Protein AF-R7M8U0-F1 (afdb_monomer)

pLDDT: mean 89.83, std 8.87, range [51.44, 97.31]

Foldseek 3Di:
DPCVLLVVLLVLLVPDDLLLLLVLQLVQLVDPLADEPDNSVVSNVVSVVVNVVPPVCVVPDDDDCVVPVSSVVSVVSLSPDDRVSVHSNSVSSVVVND

Secondary structure (DSSP, 8-state):
--HHHHHHHHHHHHTS-HHHHHHHHHHHHH-TT---SS-HHHHHHHHHHHHHHH-HHHHHS---GGG-HHHHHHHHHHHTS-HHHHHHHHHHHHHTT-

Solvent-accessible surface area (backbone atoms only — not comparable to full-atom values): 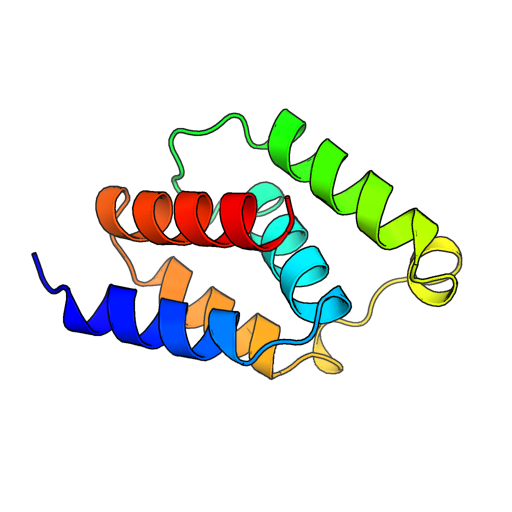5705 Å² total; per-residue (Å²): 129,75,57,65,61,50,52,53,49,49,54,54,55,70,71,43,53,70,69,53,49,32,52,40,47,36,50,58,35,72,42,86,72,51,62,54,93,63,65,35,70,59,52,27,50,56,28,50,56,55,41,53,74,75,33,67,64,65,71,76,46,87,80,62,64,85,82,39,60,69,49,54,52,51,49,56,58,48,54,75,46,55,50,71,51,38,35,53,52,50,53,51,54,56,66,72,75,110

Structure (mmCIF, N/CA/C/O backbone):
data_AF-R7M8U0-F1
#
_entry.id   AF-R7M8U0-F1
#
loop_
_atom_site.group_PDB
_atom_site.id
_atom_site.type_symbol
_atom_site.label_atom_id
_atom_site.label_alt_id
_atom_site.label_comp_id
_atom_site.label_asym_id
_atom_site.label_entity_id
_atom_site.label_seq_id
_atom_site.pdbx_PDB_ins_code
_atom_site.Cartn_x
_atom_site.Cartn_y
_atom_site.Cartn_z
_atom_site.occupancy
_atom_site.B_iso_or_equiv
_atom_site.auth_seq_id
_atom_site.auth_comp_id
_at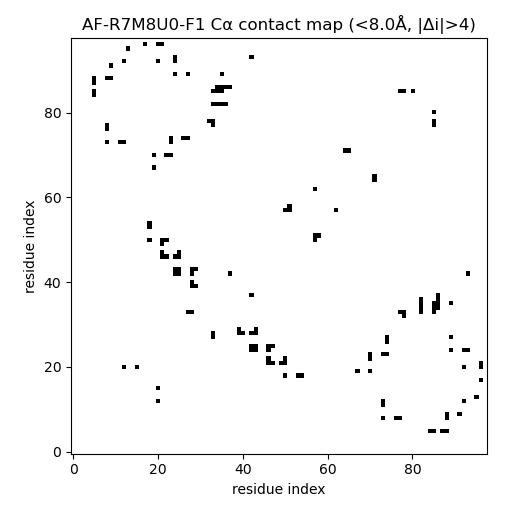om_site.auth_asym_id
_atom_site.auth_atom_id
_atom_site.pdbx_PDB_model_num
ATOM 1 N N . MET A 1 1 ? -14.644 -0.874 17.331 1.00 51.44 1 MET A N 1
ATOM 2 C CA . MET A 1 1 ? -13.745 -0.650 16.178 1.00 51.44 1 MET A CA 1
ATOM 3 C C . MET A 1 1 ? -14.274 -1.504 15.041 1.00 51.44 1 MET A C 1
ATOM 5 O O . MET A 1 1 ? -14.519 -2.679 15.286 1.00 51.44 1 MET A O 1
ATOM 9 N N . ASN A 1 2 ? -14.576 -0.931 13.875 1.00 59.94 2 ASN A N 1
ATOM 10 C CA . ASN A 1 2 ? -15.203 -1.688 12.790 1.00 59.94 2 ASN A CA 1
ATOM 11 C C . ASN A 1 2 ? -14.120 -2.418 11.977 1.00 59.94 2 ASN A C 1
ATOM 13 O O . ASN A 1 2 ? -13.735 -1.982 10.893 1.00 59.94 2 ASN A O 1
ATOM 17 N N . ASN A 1 3 ? -13.584 -3.502 12.551 1.00 73.94 3 ASN A N 1
ATOM 18 C CA . ASN A 1 3 ? -12.463 -4.262 11.983 1.00 73.94 3 ASN A CA 1
ATOM 19 C C . ASN A 1 3 ? -12.733 -4.767 10.558 1.00 73.94 3 ASN A C 1
ATOM 21 O O . ASN A 1 3 ? -11.784 -5.002 9.814 1.00 73.94 3 ASN A O 1
ATOM 25 N N . ASP A 1 4 ? -13.995 -4.883 10.147 1.00 88.00 4 ASP A N 1
ATOM 26 C CA . ASP A 1 4 ? -14.375 -5.347 8.813 1.00 88.00 4 ASP A CA 1
ATOM 27 C C . ASP A 1 4 ? -13.823 -4.437 7.710 1.00 88.00 4 ASP A C 1
ATOM 29 O O . ASP A 1 4 ? -13.332 -4.921 6.693 1.00 88.00 4 ASP A O 1
ATOM 33 N N . LYS A 1 5 ? -13.814 -3.114 7.923 1.00 92.75 5 LYS A N 1
ATOM 34 C CA . LYS A 1 5 ? -13.257 -2.157 6.953 1.00 92.75 5 LYS A CA 1
ATOM 35 C C . LYS A 1 5 ? -11.753 -2.345 6.767 1.00 92.75 5 LYS A C 1
ATOM 37 O O . LYS A 1 5 ? -11.275 -2.415 5.634 1.00 92.75 5 LYS A O 1
ATOM 42 N N . VAL A 1 6 ? -11.025 -2.456 7.876 1.00 95.50 6 VAL A N 1
ATOM 43 C CA . VAL A 1 6 ? -9.572 -2.669 7.882 1.00 95.50 6 VAL A CA 1
ATOM 44 C C . VAL A 1 6 ? -9.232 -4.006 7.230 1.00 95.50 6 VAL A C 1
ATOM 46 O O . VAL A 1 6 ? -8.414 -4.047 6.314 1.00 95.50 6 VAL A O 1
ATOM 49 N N . ASN A 1 7 ? -9.917 -5.081 7.624 1.00 96.19 7 ASN A N 1
ATOM 50 C CA . ASN A 1 7 ? -9.714 -6.420 7.073 1.00 96.19 7 ASN A CA 1
ATOM 51 C C . ASN A 1 7 ? -9.998 -6.476 5.566 1.00 96.19 7 ASN A C 1
ATOM 53 O O . ASN A 1 7 ? -9.256 -7.121 4.825 1.00 96.19 7 ASN A O 1
ATOM 57 N N . ASN A 1 8 ? -11.022 -5.760 5.096 1.00 95.75 8 ASN A N 1
ATOM 58 C CA . ASN A 1 8 ? -11.338 -5.661 3.673 1.00 95.75 8 ASN A CA 1
ATOM 59 C C . ASN A 1 8 ? -10.234 -4.950 2.881 1.00 95.75 8 ASN A C 1
ATOM 61 O O . ASN A 1 8 ? -9.860 -5.411 1.807 1.00 95.75 8 ASN A O 1
ATOM 65 N N . VAL A 1 9 ? -9.665 -3.855 3.391 1.00 96.75 9 VAL A N 1
ATOM 66 C CA . VAL A 1 9 ? -8.540 -3.205 2.697 1.00 96.75 9 VAL A CA 1
ATOM 67 C C . VAL A 1 9 ? -7.274 -4.054 2.771 1.00 96.75 9 VAL A C 1
ATOM 69 O O . VAL A 1 9 ? -6.571 -4.180 1.771 1.00 96.75 9 VAL A O 1
ATOM 72 N N . ILE A 1 10 ? -7.007 -4.704 3.905 1.00 97.12 10 ILE A N 1
ATOM 73 C CA . ILE A 1 10 ? -5.880 -5.633 4.045 1.00 97.12 10 ILE A CA 1
ATOM 74 C C . ILE A 1 10 ? -5.988 -6.785 3.041 1.00 97.12 10 ILE A C 1
ATOM 76 O O . ILE A 1 10 ? -4.987 -7.138 2.422 1.00 97.12 10 ILE A O 1
ATOM 80 N N . SER A 1 11 ? -7.178 -7.351 2.824 1.00 97.12 11 SER A N 1
ATOM 81 C CA . SER A 1 11 ? -7.361 -8.429 1.845 1.00 97.12 11 SER A CA 1
ATOM 82 C C . SER A 1 11 ? -7.109 -7.954 0.410 1.00 97.12 11 SER A C 1
ATOM 84 O O . SER A 1 11 ? -6.453 -8.661 -0.357 1.00 97.12 11 SER A O 1
ATOM 86 N N . ILE A 1 12 ? -7.521 -6.727 0.068 1.00 96.62 12 ILE A N 1
ATOM 87 C CA . ILE A 1 12 ? -7.189 -6.093 -1.215 1.00 96.62 12 ILE A CA 1
ATOM 88 C C . ILE A 1 12 ? -5.668 -5.944 -1.354 1.00 96.62 12 ILE A C 1
ATOM 90 O O . ILE A 1 12 ? -5.109 -6.373 -2.362 1.00 96.62 12 ILE A O 1
ATOM 94 N N . ILE A 1 13 ? -4.986 -5.389 -0.344 1.00 97.31 13 ILE A N 1
ATOM 95 C CA . ILE A 1 13 ? -3.524 -5.199 -0.352 1.00 97.31 13 ILE A CA 1
ATOM 96 C C . ILE A 1 13 ? -2.798 -6.540 -0.473 1.00 97.31 13 ILE A C 1
ATOM 98 O O . ILE A 1 13 ? -1.836 -6.653 -1.230 1.00 97.31 13 ILE A O 1
ATOM 102 N N . LYS A 1 14 ? -3.259 -7.574 0.235 1.00 96.56 14 LYS A N 1
ATOM 103 C CA . LYS A 1 14 ? -2.675 -8.920 0.190 1.00 96.56 14 LYS A CA 1
ATOM 104 C C . LYS A 1 14 ? -2.655 -9.485 -1.233 1.00 96.56 14 LYS A C 1
ATOM 106 O O . LYS A 1 14 ? -1.670 -10.116 -1.608 1.00 96.56 14 LYS A O 1
ATOM 111 N N . ASN A 1 15 ? -3.705 -9.214 -2.007 1.00 96.19 15 ASN A N 1
ATOM 112 C CA . ASN A 1 15 ? -3.867 -9.676 -3.385 1.00 96.19 15 ASN A CA 1
ATOM 113 C C . ASN A 1 15 ? -3.160 -8.790 -4.429 1.00 96.19 15 ASN A C 1
ATOM 115 O O . ASN A 1 15 ? -3.127 -9.154 -5.602 1.00 96.19 15 ASN A O 1
ATOM 119 N N . MET A 1 16 ? -2.604 -7.636 -4.042 1.00 95.38 16 MET A N 1
ATO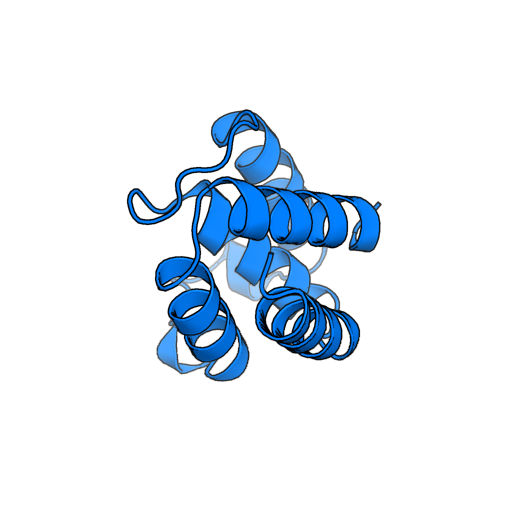M 120 C CA . MET A 1 16 ? -1.820 -6.796 -4.952 1.00 95.38 16 MET A CA 1
ATOM 121 C C . MET A 1 16 ? -0.444 -7.411 -5.237 1.00 95.38 16 MET A C 1
ATOM 123 O O . MET A 1 16 ? 0.218 -7.950 -4.345 1.00 95.38 16 MET A O 1
ATOM 127 N N . ASP A 1 17 ? 0.032 -7.241 -6.471 1.00 94.06 17 ASP A N 1
ATOM 128 C CA . ASP A 1 17 ? 1.444 -7.443 -6.796 1.00 94.06 17 ASP A CA 1
ATOM 129 C C . ASP A 1 17 ? 2.345 -6.406 -6.095 1.00 94.06 17 ASP A C 1
ATOM 131 O O . ASP A 1 17 ? 1.885 -5.389 -5.561 1.00 94.06 17 ASP A O 1
ATOM 135 N N . LEU A 1 18 ? 3.656 -6.666 -6.097 1.00 94.06 18 LEU A N 1
ATOM 136 C CA . LEU A 1 18 ? 4.640 -5.807 -5.439 1.00 94.06 18 LEU A CA 1
ATOM 137 C C . LEU A 1 18 ? 4.629 -4.370 -5.984 1.00 94.06 18 LEU A C 1
ATOM 139 O O . LEU A 1 18 ? 4.677 -3.427 -5.197 1.00 94.06 18 LEU A O 1
ATOM 143 N N . ASN A 1 19 ? 4.517 -4.183 -7.303 1.00 91.62 19 ASN A N 1
ATOM 144 C CA . ASN A 1 19 ? 4.498 -2.847 -7.905 1.00 91.62 19 ASN A CA 1
ATOM 145 C C . ASN A 1 19 ? 3.296 -2.040 -7.401 1.00 91.62 19 ASN A C 1
ATOM 147 O O . ASN A 1 19 ? 3.419 -0.863 -7.062 1.00 91.62 19 ASN A O 1
ATOM 151 N N . ASN A 1 20 ? 2.131 -2.677 -7.310 1.00 93.44 20 ASN A N 1
ATOM 152 C CA . ASN A 1 20 ? 0.907 -2.044 -6.848 1.00 93.44 20 ASN A CA 1
ATOM 153 C C . ASN A 1 20 ? 0.933 -1.743 -5.344 1.00 93.44 20 ASN A C 1
ATOM 155 O O . ASN A 1 20 ? 0.516 -0.653 -4.949 1.00 93.44 20 ASN A O 1
ATOM 159 N N . LYS A 1 21 ? 1.508 -2.628 -4.518 1.00 96.00 21 LYS A N 1
ATOM 160 C CA . LYS A 1 21 ? 1.779 -2.335 -3.097 1.00 96.00 21 LYS A CA 1
ATOM 161 C C . LYS A 1 21 ? 2.688 -1.119 -2.943 1.00 96.00 21 LYS A C 1
ATOM 163 O O . LYS A 1 21 ? 2.405 -0.230 -2.139 1.00 96.00 21 LYS A O 1
ATOM 168 N N . LEU A 1 22 ? 3.749 -1.042 -3.748 1.00 94.81 22 LEU A N 1
ATOM 169 C CA . LEU A 1 22 ? 4.691 0.069 -3.680 1.00 94.81 22 LEU A CA 1
ATOM 170 C C . LEU A 1 22 ? 4.050 1.402 -4.099 1.00 94.81 22 LEU A C 1
ATOM 172 O O . LEU A 1 22 ? 4.177 2.412 -3.408 1.00 94.81 22 LEU A O 1
ATOM 176 N N . ARG A 1 23 ? 3.282 1.404 -5.190 1.00 93.19 23 ARG A N 1
ATOM 177 C CA . ARG A 1 23 ? 2.537 2.592 -5.636 1.00 93.19 23 ARG A CA 1
ATOM 178 C C . ARG A 1 23 ? 1.465 3.024 -4.635 1.00 93.19 23 ARG A C 1
ATOM 180 O O . ARG A 1 23 ? 1.272 4.224 -4.437 1.00 93.19 23 ARG A O 1
ATOM 187 N N . LEU A 1 24 ? 0.797 2.081 -3.968 1.00 95.06 24 LEU A N 1
ATOM 188 C CA . LEU A 1 24 ? -0.143 2.400 -2.894 1.00 95.06 24 LEU A CA 1
ATOM 189 C C . LEU A 1 24 ? 0.567 3.091 -1.722 1.00 95.06 24 LEU A C 1
ATOM 191 O O . LEU A 1 24 ? 0.074 4.100 -1.224 1.00 95.06 24 LEU A O 1
ATOM 195 N N . GLY A 1 25 ? 1.745 2.611 -1.315 1.00 94.38 25 GLY A N 1
ATOM 196 C CA . GLY A 1 25 ? 2.504 3.243 -0.232 1.00 94.38 25 GLY A CA 1
ATOM 197 C C . GLY A 1 25 ? 3.017 4.639 -0.584 1.00 94.38 25 GLY A C 1
ATOM 198 O O . GLY A 1 25 ? 2.994 5.534 0.267 1.00 94.38 25 GLY A O 1
ATOM 199 N N . LEU A 1 26 ? 3.366 4.883 -1.852 1.00 93.12 26 LEU A N 1
ATOM 200 C CA . LEU A 1 26 ? 3.614 6.240 -2.347 1.00 93.12 26 LEU A CA 1
ATOM 201 C C . LEU A 1 26 ? 2.366 7.113 -2.213 1.00 93.12 26 LEU A C 1
ATOM 203 O O . LEU A 1 26 ? 2.453 8.229 -1.707 1.00 93.12 26 LEU A O 1
ATOM 207 N N . CYS A 1 27 ? 1.190 6.609 -2.590 1.00 92.06 27 CYS A N 1
ATOM 208 C CA . CYS A 1 27 ? -0.059 7.363 -2.477 1.00 92.06 27 CYS A CA 1
ATOM 209 C C . CYS A 1 27 ? -0.395 7.711 -1.016 1.00 92.06 27 CYS A C 1
ATOM 211 O O . CYS A 1 27 ? -0.694 8.869 -0.722 1.00 92.06 27 CYS A O 1
ATOM 213 N N . ILE A 1 28 ? -0.285 6.748 -0.093 1.00 93.38 28 ILE A N 1
ATOM 214 C CA . ILE A 1 28 ? -0.550 6.943 1.344 1.00 93.38 28 ILE A CA 1
ATOM 215 C C . ILE A 1 28 ? 0.399 7.978 1.961 1.00 93.38 28 ILE A C 1
ATOM 217 O O . ILE A 1 28 ? -0.031 8.787 2.786 1.00 93.38 28 ILE A O 1
ATOM 221 N N . SER A 1 29 ? 1.674 7.964 1.570 1.00 92.69 29 SER A N 1
ATOM 222 C CA . SER A 1 29 ? 2.703 8.857 2.121 1.00 92.69 29 SER A CA 1
ATOM 223 C C . SER A 1 29 ? 2.739 10.247 1.478 1.00 92.69 29 SER A C 1
ATOM 225 O O . SER A 1 29 ? 3.193 11.190 2.119 1.00 92.69 29 SER A O 1
ATOM 227 N N . SER A 1 30 ? 2.232 10.402 0.252 1.00 88.62 30 SER A N 1
ATOM 228 C CA . SER A 1 30 ? 2.272 11.681 -0.480 1.00 88.62 30 SER A CA 1
ATOM 229 C C . SER A 1 30 ? 1.037 12.553 -0.260 1.00 88.62 30 SER A C 1
ATOM 231 O O . SER A 1 30 ? 1.092 13.766 -0.445 1.00 88.62 30 SER A O 1
ATOM 233 N N . THR A 1 31 ? -0.103 11.953 0.086 1.00 85.06 31 THR A N 1
ATOM 234 C CA . THR A 1 31 ? -1.373 12.679 0.175 1.00 85.06 31 THR A CA 1
ATOM 235 C C . THR A 1 31 ? -1.571 13.377 1.525 1.00 85.06 31 THR A C 1
ATOM 237 O O . THR A 1 31 ? -1.157 12.879 2.576 1.00 85.06 31 THR A O 1
AT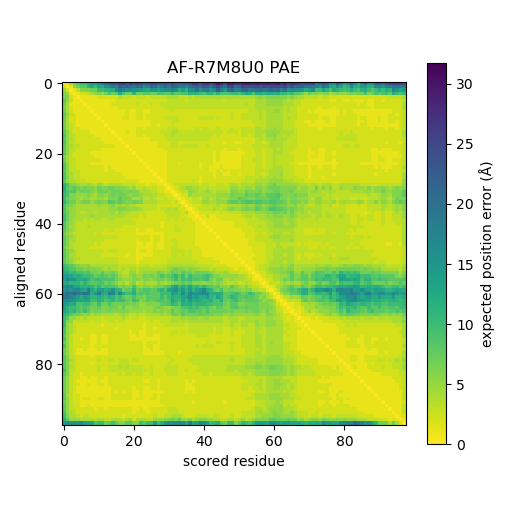OM 240 N N . SER A 1 32 ? -2.261 14.520 1.515 1.00 85.31 32 SER A N 1
ATOM 241 C CA . SER A 1 32 ? -2.754 15.200 2.719 1.00 85.31 32 SER A CA 1
ATOM 242 C C . SER A 1 32 ? -4.028 14.567 3.290 1.00 85.31 32 SER A C 1
ATOM 244 O O . SER A 1 32 ? -4.356 14.819 4.443 1.00 85.31 32 SER A O 1
ATOM 246 N N . TYR A 1 33 ? -4.719 13.718 2.520 1.00 85.00 33 TYR A N 1
ATOM 247 C CA . TYR A 1 33 ? -5.987 13.085 2.910 1.00 85.00 33 TYR A CA 1
ATOM 248 C C . TYR A 1 33 ? -5.819 11.824 3.772 1.00 85.00 33 TYR A C 1
ATOM 250 O O . TYR A 1 33 ? -6.802 11.187 4.142 1.00 85.00 33 TYR A O 1
ATOM 258 N N . THR A 1 34 ? -4.581 11.449 4.092 1.00 88.56 34 THR A N 1
ATOM 259 C CA . THR A 1 34 ? -4.272 10.419 5.087 1.00 88.56 34 THR A CA 1
ATOM 260 C C . THR A 1 34 ? -3.742 11.073 6.351 1.00 88.56 34 THR A C 1
ATOM 262 O O . THR A 1 34 ? -2.896 11.968 6.305 1.00 88.56 34 THR A O 1
ATOM 265 N N . THR A 1 35 ? -4.170 10.573 7.497 1.00 90.62 35 THR A N 1
ATOM 266 C CA . THR A 1 35 ? -3.714 11.020 8.809 1.00 90.62 35 THR A CA 1
ATOM 267 C C . THR A 1 35 ? -3.044 9.832 9.478 1.00 90.62 35 THR A C 1
ATOM 269 O O . THR A 1 35 ? -3.610 9.231 10.381 1.00 90.62 35 THR A O 1
ATOM 272 N N . ILE A 1 36 ? -1.865 9.438 8.991 1.00 91.50 36 ILE A N 1
ATOM 273 C CA . ILE A 1 36 ? -1.048 8.385 9.612 1.00 91.50 36 ILE A CA 1
ATOM 274 C C . ILE A 1 36 ? -0.048 8.999 10.597 1.00 91.50 36 ILE A C 1
ATOM 276 O O . ILE A 1 36 ? 0.451 10.098 10.370 1.00 91.50 36 ILE A O 1
ATOM 280 N N . ASN A 1 37 ? 0.266 8.274 11.667 1.00 92.62 37 ASN A N 1
ATOM 281 C CA . ASN A 1 37 ? 1.160 8.701 12.751 1.00 92.62 37 ASN A CA 1
ATOM 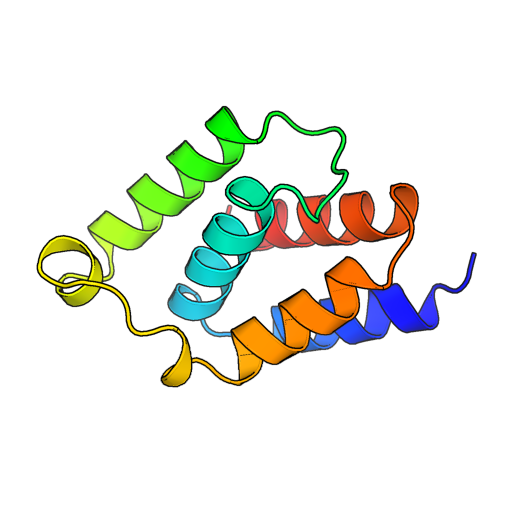282 C C . ASN A 1 37 ? 2.631 8.353 12.467 1.00 92.62 37 ASN A C 1
ATOM 284 O O . ASN A 1 37 ? 3.507 8.606 13.289 1.00 92.62 37 ASN A O 1
ATOM 288 N N . TYR A 1 38 ? 2.906 7.762 11.306 1.00 89.25 38 TYR A N 1
ATOM 289 C CA . TYR A 1 38 ? 4.251 7.446 10.851 1.00 89.25 38 TYR A CA 1
ATOM 290 C C . TYR A 1 38 ? 4.872 8.614 10.081 1.00 89.25 38 TYR A C 1
ATOM 292 O O . TYR A 1 38 ? 4.175 9.433 9.479 1.00 89.25 38 TYR A O 1
ATOM 300 N N . ASN A 1 39 ? 6.206 8.655 10.031 1.00 93.19 39 ASN A N 1
ATOM 301 C CA . ASN A 1 39 ? 6.921 9.649 9.239 1.00 93.19 39 ASN A CA 1
ATOM 302 C C . ASN A 1 39 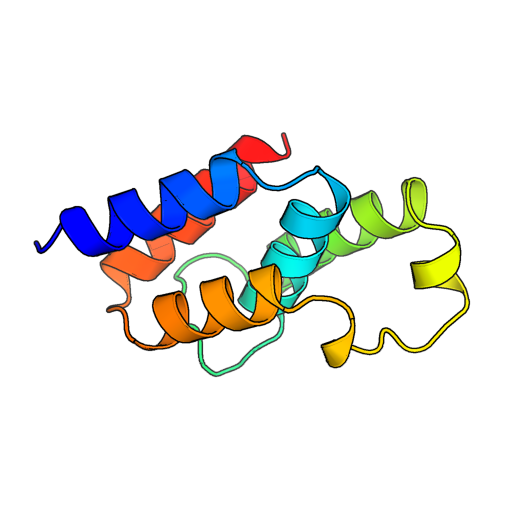? 6.679 9.415 7.736 1.00 93.19 39 ASN A C 1
ATOM 304 O O . ASN A 1 39 ? 7.297 8.547 7.115 1.00 93.19 39 ASN A O 1
ATOM 308 N N . LYS A 1 40 ? 5.790 10.226 7.152 1.00 92.38 40 LYS A N 1
ATOM 309 C CA . LYS A 1 40 ? 5.424 10.168 5.732 1.00 92.38 40 LYS A CA 1
ATOM 310 C C . LYS A 1 40 ? 6.626 10.303 4.800 1.00 92.38 40 LYS A C 1
ATOM 312 O O . LYS A 1 40 ? 6.711 9.547 3.842 1.00 92.38 40 LYS A O 1
ATOM 317 N N . ALA A 1 41 ? 7.571 11.200 5.089 1.00 93.06 41 ALA A N 1
ATOM 318 C CA . ALA A 1 41 ? 8.752 11.397 4.246 1.00 93.06 41 ALA A CA 1
ATOM 319 C C . ALA A 1 41 ? 9.664 10.161 4.241 1.00 93.06 41 ALA A C 1
ATOM 321 O O . ALA A 1 41 ? 10.177 9.762 3.195 1.00 93.06 41 ALA A O 1
ATOM 322 N N . HIS A 1 42 ? 9.824 9.517 5.399 1.00 92.88 42 HIS A N 1
ATOM 323 C CA . HIS A 1 42 ? 10.596 8.284 5.510 1.00 92.88 42 HIS A CA 1
ATOM 324 C C . HIS A 1 42 ? 9.934 7.125 4.754 1.00 92.88 42 HIS A C 1
ATOM 326 O O . HIS A 1 42 ? 10.589 6.478 3.938 1.00 92.88 42 HIS A O 1
ATOM 332 N N . ILE A 1 43 ? 8.626 6.916 4.958 1.00 92.81 43 ILE A N 1
ATOM 333 C CA . ILE A 1 43 ? 7.852 5.906 4.218 1.00 92.81 43 ILE A CA 1
ATOM 334 C C . ILE A 1 43 ? 7.952 6.168 2.716 1.00 92.81 43 ILE A C 1
ATOM 336 O O . ILE A 1 43 ? 8.293 5.265 1.959 1.00 92.81 43 ILE A O 1
ATOM 340 N N . HIS A 1 44 ? 7.715 7.405 2.281 1.00 93.44 44 HIS A N 1
ATOM 341 C CA . HIS A 1 44 ? 7.786 7.773 0.872 1.00 93.44 44 HIS A CA 1
ATOM 342 C C . HIS A 1 44 ? 9.139 7.393 0.261 1.00 93.44 44 HIS A C 1
ATOM 344 O O . HIS A 1 44 ? 9.180 6.747 -0.779 1.00 93.44 44 HIS A O 1
ATOM 350 N N . SER A 1 45 ? 10.241 7.717 0.944 1.00 94.00 45 SER A N 1
ATOM 351 C CA . SER A 1 45 ? 11.600 7.407 0.488 1.00 94.00 45 SER A CA 1
ATOM 352 C C . SER A 1 45 ? 11.861 5.901 0.340 1.00 94.00 45 SER A C 1
ATOM 354 O O . SER A 1 45 ? 12.425 5.470 -0.668 1.00 94.00 45 SER A O 1
ATOM 356 N N . ILE A 1 46 ? 11.410 5.078 1.298 1.00 93.50 46 ILE A N 1
ATOM 357 C CA . ILE A 1 46 ? 11.544 3.611 1.220 1.00 93.50 46 ILE A CA 1
ATOM 358 C C . ILE A 1 46 ? 10.823 3.074 -0.019 1.00 93.50 46 ILE A C 1
ATOM 360 O O . ILE A 1 46 ? 11.397 2.309 -0.799 1.00 93.50 46 ILE A O 1
ATOM 364 N N . PHE A 1 47 ? 9.569 3.480 -0.199 1.00 93.81 47 PHE A N 1
ATOM 365 C CA . PHE A 1 47 ? 8.719 2.992 -1.277 1.00 93.81 47 PHE A CA 1
ATOM 366 C C . PHE A 1 47 ? 9.196 3.489 -2.648 1.00 93.81 47 PHE A C 1
ATOM 368 O O . PHE A 1 47 ? 9.269 2.695 -3.585 1.00 93.81 47 PHE A O 1
ATOM 375 N N . ASP A 1 48 ? 9.598 4.758 -2.752 1.00 92.06 48 ASP A N 1
ATOM 376 C CA . ASP A 1 48 ? 10.141 5.359 -3.974 1.00 92.06 48 ASP A CA 1
ATOM 377 C C . ASP A 1 48 ? 11.424 4.647 -4.412 1.00 92.06 48 ASP A C 1
ATOM 379 O O . ASP A 1 48 ? 11.534 4.208 -5.557 1.00 92.06 48 ASP A O 1
ATOM 383 N N . LYS A 1 49 ? 12.366 4.432 -3.485 1.00 93.12 49 LYS A N 1
ATOM 384 C CA . LYS A 1 49 ? 13.615 3.720 -3.777 1.00 93.12 49 LYS A CA 1
ATOM 385 C C . LYS A 1 49 ? 13.359 2.292 -4.257 1.00 93.12 49 LYS A C 1
ATOM 387 O O . LYS A 1 49 ? 13.975 1.861 -5.231 1.00 93.12 49 LYS A O 1
ATOM 392 N N . LYS A 1 50 ? 12.461 1.550 -3.596 1.00 93.44 50 LYS A N 1
ATOM 393 C CA . LYS A 1 50 ? 12.120 0.180 -4.015 1.00 93.44 50 LYS A CA 1
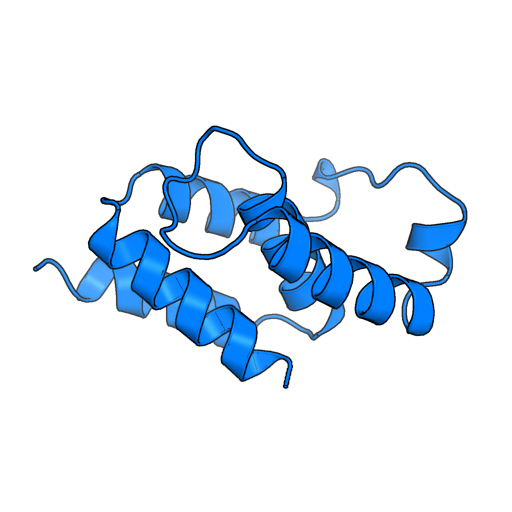ATOM 394 C C . LYS A 1 50 ? 11.451 0.166 -5.389 1.00 93.44 50 LYS A C 1
ATOM 396 O O . LYS A 1 50 ? 11.835 -0.653 -6.218 1.00 93.44 50 LYS A O 1
ATOM 401 N N . LEU A 1 51 ? 10.515 1.082 -5.654 1.00 91.31 51 LEU A N 1
ATOM 402 C CA . LEU A 1 51 ? 9.802 1.128 -6.931 1.00 91.31 51 LEU A CA 1
ATOM 403 C C . LEU A 1 51 ? 10.743 1.481 -8.089 1.00 91.31 51 LEU A C 1
ATOM 405 O O . LEU A 1 51 ? 10.720 0.802 -9.108 1.00 91.31 51 LEU A O 1
ATOM 409 N N . LYS A 1 52 ? 11.647 2.451 -7.903 1.00 90.38 52 LYS A N 1
ATOM 410 C CA . LYS A 1 52 ? 12.677 2.809 -8.897 1.00 90.38 52 LYS A CA 1
ATOM 411 C C . LYS A 1 52 ? 13.587 1.644 -9.281 1.00 90.38 52 LYS A C 1
ATOM 413 O O . LYS A 1 52 ? 14.033 1.570 -10.421 1.00 90.38 52 LYS A O 1
ATOM 418 N N . ASN A 1 53 ? 13.862 0.735 -8.347 1.00 89.62 53 ASN A N 1
ATOM 419 C CA . ASN A 1 53 ? 14.724 -0.416 -8.612 1.00 89.62 53 ASN A CA 1
ATOM 420 C C . ASN A 1 53 ? 14.047 -1.494 -9.470 1.00 89.62 53 ASN A C 1
ATOM 422 O O . ASN A 1 53 ? 14.748 -2.253 -10.136 1.00 89.62 53 ASN A O 1
ATOM 426 N N . ILE A 1 54 ? 12.715 -1.584 -9.442 1.00 88.50 54 ILE A N 1
ATOM 427 C CA . ILE A 1 54 ? 11.971 -2.672 -10.095 1.00 88.50 54 ILE A CA 1
ATOM 428 C C . ILE A 1 54 ? 11.142 -2.206 -11.296 1.00 88.50 54 ILE A C 1
ATOM 430 O O . ILE A 1 54 ? 10.874 -3.000 -12.194 1.00 88.50 54 ILE A O 1
ATOM 434 N N . ASP A 1 55 ? 10.768 -0.928 -11.343 1.00 83.06 55 ASP A N 1
ATOM 435 C CA . ASP A 1 55 ? 9.926 -0.345 -12.379 1.00 83.06 55 ASP A CA 1
ATOM 436 C C . ASP A 1 55 ? 10.675 0.768 -13.129 1.00 83.06 55 ASP A C 1
ATOM 438 O O . ASP A 1 55 ? 10.797 1.907 -12.674 1.00 83.06 55 ASP A O 1
ATOM 442 N N . LYS A 1 56 ? 11.178 0.427 -14.320 1.00 80.19 56 LYS A N 1
ATOM 443 C CA . LYS A 1 56 ? 11.856 1.385 -15.204 1.00 80.19 56 LYS A CA 1
ATOM 444 C C . LYS A 1 56 ? 10.889 2.402 -15.822 1.00 80.19 56 LYS A C 1
ATOM 446 O O . LYS A 1 56 ? 11.321 3.517 -16.089 1.00 80.19 56 LYS A O 1
ATOM 451 N N . GLU A 1 57 ? 9.609 2.058 -16.020 1.00 78.06 57 GLU A N 1
ATOM 452 C CA . GLU A 1 57 ? 8.592 2.990 -16.546 1.00 78.06 57 GLU A CA 1
ATOM 453 C C . GLU A 1 57 ? 8.324 4.107 -15.528 1.00 78.06 57 GLU A C 1
ATOM 455 O O . GLU A 1 57 ? 8.187 5.272 -15.911 1.00 78.06 57 GLU A O 1
ATOM 460 N N . TYR A 1 58 ? 8.337 3.772 -14.233 1.00 81.56 58 TYR A N 1
ATOM 461 C CA . TYR A 1 58 ? 8.237 4.743 -13.140 1.00 81.56 58 TYR A CA 1
ATOM 462 C C . TYR A 1 58 ? 9.369 5.783 -13.154 1.00 81.56 58 TYR A C 1
ATOM 464 O O . TYR A 1 58 ? 9.127 6.957 -12.886 1.00 81.56 58 TYR A O 1
ATOM 472 N N . LEU A 1 59 ? 10.600 5.384 -13.496 1.00 73.56 59 LEU A N 1
ATOM 473 C CA . LEU A 1 59 ? 11.748 6.299 -13.561 1.00 73.56 59 LEU A CA 1
ATOM 474 C C . LEU A 1 59 ? 11.658 7.306 -14.711 1.00 73.56 59 LEU A C 1
ATOM 476 O O . LEU A 1 59 ? 12.176 8.415 -14.596 1.00 73.56 59 LEU A O 1
ATOM 480 N N . THR A 1 60 ? 11.057 6.908 -15.830 1.00 69.81 60 THR A N 1
ATOM 481 C CA . THR A 1 60 ? 11.158 7.645 -17.096 1.00 69.81 60 THR A CA 1
ATOM 482 C C . THR A 1 60 ? 9.877 8.367 -17.497 1.00 69.81 60 THR A C 1
ATOM 484 O O . THR A 1 60 ? 9.880 9.070 -18.505 1.00 69.81 60 THR A O 1
ATOM 487 N N . SER A 1 61 ? 8.769 8.191 -16.770 1.00 69.69 61 SER A N 1
ATOM 488 C CA . SER A 1 61 ? 7.465 8.717 -17.184 1.00 69.69 61 SER A CA 1
ATOM 489 C C . SER A 1 61 ? 6.611 9.249 -16.032 1.00 69.69 61 SER A C 1
ATOM 491 O O . SER A 1 61 ? 6.721 8.822 -14.885 1.00 69.69 61 SER A O 1
ATOM 493 N N . TYR A 1 62 ? 5.713 10.186 -16.355 1.00 68.38 62 TYR A N 1
ATOM 494 C CA . TYR A 1 62 ? 4.658 10.607 -15.438 1.00 68.38 62 TYR A CA 1
ATOM 495 C C . TYR A 1 62 ? 3.652 9.464 -15.255 1.00 68.38 62 TYR A C 1
ATOM 497 O O . TYR A 1 62 ? 2.990 9.037 -16.206 1.00 68.38 62 TYR A O 1
ATOM 505 N N . VAL A 1 63 ? 3.520 8.972 -14.024 1.00 69.88 63 VAL A N 1
ATOM 506 C CA . VAL A 1 63 ? 2.639 7.846 -13.701 1.00 69.88 63 VAL A CA 1
ATOM 507 C C . VAL A 1 63 ? 1.177 8.263 -13.851 1.00 69.88 63 VAL A C 1
ATOM 509 O O . VAL A 1 63 ? 0.622 8.993 -13.031 1.00 69.88 63 VAL A O 1
ATOM 512 N N . ASN A 1 64 ? 0.510 7.754 -14.886 1.00 77.19 64 ASN A N 1
ATOM 513 C CA . ASN A 1 64 ? -0.928 7.942 -15.037 1.00 77.19 64 ASN A CA 1
ATOM 514 C C . ASN A 1 64 ? -1.693 7.042 -14.052 1.00 77.19 64 ASN A C 1
ATOM 516 O O . ASN A 1 64 ? -1.899 5.856 -14.312 1.00 77.19 64 ASN A O 1
ATOM 520 N N . MET A 1 65 ? -2.174 7.626 -12.952 1.00 72.56 65 MET A N 1
ATOM 521 C CA . MET A 1 65 ? -2.936 6.915 -11.916 1.00 72.56 65 MET A CA 1
ATOM 522 C C . MET A 1 65 ? -4.215 6.238 -12.430 1.00 72.56 65 MET A C 1
ATOM 524 O O . MET A 1 65 ? -4.656 5.256 -11.836 1.00 72.56 65 MET A O 1
ATOM 528 N N . ARG A 1 66 ? -4.786 6.682 -13.562 1.00 78.44 66 ARG A N 1
ATOM 529 C CA . ARG A 1 66 ? -5.962 6.031 -14.176 1.00 78.44 66 ARG A CA 1
ATOM 530 C C . ARG A 1 66 ? -5.673 4.607 -14.655 1.00 78.44 66 ARG A C 1
ATOM 532 O O . ARG A 1 66 ? -6.605 3.821 -14.770 1.00 78.44 66 ARG A O 1
ATOM 539 N N . LYS A 1 67 ? -4.402 4.256 -14.896 1.00 85.31 67 LYS A N 1
ATOM 540 C CA . LYS A 1 67 ? -3.986 2.881 -15.220 1.00 85.31 67 LYS A CA 1
ATOM 541 C C . LYS A 1 67 ? -4.107 1.923 -14.023 1.00 85.31 67 LYS A C 1
ATOM 543 O O . LYS A 1 67 ? -4.013 0.716 -14.212 1.00 85.31 67 LYS A O 1
ATOM 548 N N . TYR A 1 68 ? -4.319 2.439 -12.809 1.00 88.88 68 TYR A N 1
ATOM 549 C CA . TYR A 1 68 ? -4.244 1.671 -11.566 1.00 88.88 68 TYR A CA 1
ATOM 550 C C . TYR A 1 68 ? -5.550 1.733 -10.751 1.00 88.88 68 TYR A C 1
ATOM 552 O O . TYR A 1 68 ? -5.567 2.268 -9.636 1.00 88.88 68 TYR A O 1
ATOM 560 N N . PRO A 1 69 ? -6.661 1.174 -11.270 1.00 91.19 69 PRO A N 1
ATOM 561 C CA . PRO A 1 69 ? -7.972 1.254 -10.624 1.00 91.19 69 PRO A CA 1
ATOM 562 C C . PRO A 1 69 ? -7.991 0.631 -9.223 1.00 91.19 69 PRO A C 1
ATOM 564 O O . PRO A 1 69 ? -8.615 1.185 -8.323 1.00 91.19 69 PRO A O 1
ATOM 567 N N . THR A 1 70 ? -7.257 -0.461 -8.993 1.00 92.88 70 THR A N 1
ATOM 568 C CA . THR A 1 70 ? -7.182 -1.109 -7.672 1.00 92.88 70 THR A CA 1
ATOM 569 C C . THR A 1 70 ? -6.519 -0.213 -6.624 1.00 92.88 70 THR A C 1
ATOM 571 O O . THR A 1 70 ? -6.938 -0.207 -5.470 1.00 92.88 70 THR A O 1
ATOM 574 N N . ILE A 1 71 ? -5.517 0.585 -7.016 1.00 93.75 71 ILE A N 1
ATOM 575 C CA . ILE A 1 71 ? -4.850 1.533 -6.111 1.00 93.75 71 ILE A CA 1
ATOM 576 C C . ILE A 1 71 ? -5.791 2.689 -5.781 1.00 93.75 71 ILE A C 1
ATOM 578 O O . ILE A 1 71 ? -5.934 3.043 -4.613 1.00 93.75 71 ILE A O 1
ATOM 582 N N . LEU A 1 72 ? -6.477 3.238 -6.789 1.00 93.44 72 LEU A N 1
ATOM 583 C CA . LEU A 1 72 ? -7.481 4.284 -6.586 1.00 93.44 72 LEU A CA 1
ATOM 584 C C . LEU A 1 72 ? -8.610 3.810 -5.663 1.00 93.44 72 LEU A C 1
ATOM 586 O O . LEU A 1 72 ? -9.007 4.538 -4.756 1.00 93.44 72 LEU A O 1
ATOM 590 N N . PHE A 1 73 ? -9.085 2.580 -5.859 1.00 94.88 73 PHE A N 1
ATOM 591 C CA . PHE A 1 73 ? -10.116 1.978 -5.022 1.00 94.88 73 PHE A CA 1
ATOM 592 C C . PHE A 1 73 ? -9.644 1.742 -3.582 1.00 94.88 73 PHE A C 1
ATOM 594 O O . PHE A 1 73 ? -10.350 2.082 -2.639 1.00 94.88 73 PHE A O 1
ATOM 601 N N . ALA A 1 74 ? -8.437 1.207 -3.383 1.00 95.56 74 ALA A N 1
ATOM 602 C CA . ALA A 1 74 ? -7.884 1.040 -2.041 1.00 95.56 74 ALA A CA 1
ATOM 603 C C . ALA A 1 74 ? -7.713 2.397 -1.336 1.00 95.56 74 ALA A C 1
ATOM 605 O O . ALA A 1 74 ? -8.101 2.540 -0.177 1.00 95.56 74 ALA A O 1
ATOM 606 N N . MET A 1 75 ? -7.206 3.413 -2.043 1.00 94.75 75 MET A N 1
ATOM 607 C CA . MET A 1 75 ? -7.049 4.762 -1.496 1.00 94.75 75 MET A CA 1
ATOM 608 C C . MET A 1 75 ? -8.380 5.402 -1.117 1.00 94.75 75 MET A C 1
ATOM 610 O O . MET A 1 75 ? -8.461 5.985 -0.039 1.00 94.75 75 MET A O 1
ATOM 614 N N . SER A 1 76 ? -9.425 5.278 -1.943 1.00 94.81 76 SER A N 1
ATOM 615 C CA . SER A 1 76 ? -10.736 5.840 -1.598 1.00 94.81 76 SER A CA 1
ATOM 616 C C . SER A 1 76 ? -11.287 5.221 -0.314 1.00 94.81 76 SER A C 1
ATOM 618 O O . SER A 1 76 ? -11.766 5.945 0.554 1.00 94.81 7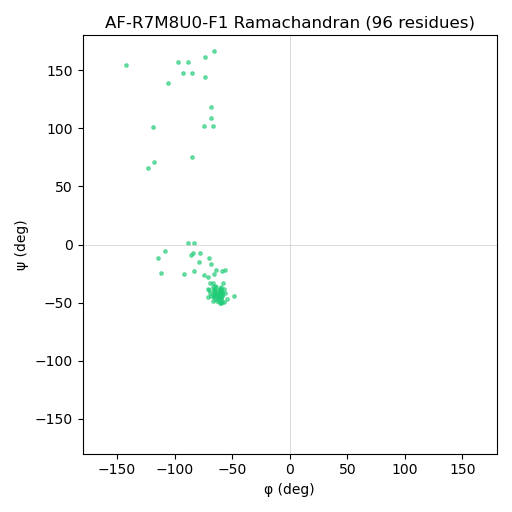6 SER A O 1
ATOM 620 N N . LYS A 1 77 ? -11.113 3.906 -0.123 1.00 95.62 77 LYS A N 1
ATOM 621 C CA . LYS A 1 77 ? -11.482 3.233 1.129 1.00 95.62 77 LYS A CA 1
ATOM 622 C C . LYS A 1 77 ? -10.654 3.683 2.322 1.00 95.62 77 LYS A C 1
ATOM 624 O O . LYS A 1 77 ? -11.227 3.886 3.383 1.00 95.62 77 LYS A O 1
ATOM 629 N N . ILE A 1 78 ? -9.346 3.876 2.166 1.00 95.44 78 ILE A N 1
ATOM 630 C CA . ILE A 1 78 ? -8.471 4.361 3.247 1.00 95.44 78 ILE A CA 1
ATOM 631 C C . ILE A 1 78 ? -8.848 5.791 3.666 1.00 95.44 78 ILE A C 1
ATOM 633 O O . ILE A 1 78 ? -8.853 6.094 4.856 1.00 95.44 78 ILE A O 1
ATOM 637 N N . MET A 1 79 ? -9.199 6.662 2.716 1.00 93.38 79 MET A N 1
ATOM 638 C CA . MET A 1 79 ? -9.585 8.052 3.001 1.00 93.38 79 MET A CA 1
ATOM 639 C C . MET A 1 79 ? -10.893 8.165 3.802 1.00 93.38 79 MET A C 1
ATOM 641 O O . MET A 1 79 ? -11.078 9.135 4.530 1.00 93.38 79 MET A O 1
ATOM 645 N N . GLU A 1 80 ? -11.783 7.174 3.712 1.00 92.62 80 GLU A N 1
ATOM 646 C CA . GLU A 1 80 ? -13.025 7.100 4.500 1.00 92.62 80 GLU A CA 1
ATOM 647 C C . GLU A 1 80 ? -12.803 6.631 5.955 1.00 92.62 80 GLU A C 1
ATOM 649 O O . GLU A 1 80 ? -13.752 6.592 6.743 1.00 92.62 80 GLU A O 1
ATOM 654 N N . MET A 1 81 ? -11.585 6.212 6.312 1.00 93.38 81 MET A N 1
ATOM 655 C CA . MET A 1 81 ? -11.280 5.596 7.606 1.00 93.38 81 MET A CA 1
ATOM 656 C C . MET A 1 81 ? -10.722 6.579 8.628 1.00 93.38 81 MET A C 1
ATOM 658 O O . MET A 1 81 ? -10.104 7.588 8.286 1.00 93.38 81 MET A O 1
ATOM 662 N N . HIS A 1 82 ? -10.873 6.238 9.907 1.00 94.06 82 HIS A N 1
ATOM 663 C CA . HIS A 1 82 ? -10.281 6.999 11.000 1.00 94.06 82 HIS A CA 1
ATOM 664 C C . HIS A 1 82 ? -8.765 6.780 11.091 1.00 94.06 82 HIS A C 1
ATOM 666 O O . HIS A 1 82 ? -8.224 5.782 10.619 1.00 94.06 82 HIS A O 1
ATOM 672 N N . ASN A 1 83 ? -8.072 7.697 11.773 1.00 93.81 83 ASN A N 1
ATOM 673 C CA . ASN A 1 83 ? -6.620 7.651 11.980 1.00 93.81 83 ASN A CA 1
ATOM 674 C C . ASN A 1 83 ? -6.129 6.273 12.469 1.00 93.81 83 ASN A C 1
ATOM 676 O O . ASN A 1 83 ? -5.154 5.750 11.939 1.00 93.81 83 ASN A O 1
ATOM 680 N N . THR A 1 84 ? -6.810 5.647 13.431 1.00 94.81 84 THR A N 1
ATOM 681 C CA . THR A 1 84 ? -6.408 4.338 13.976 1.00 94.81 84 THR A CA 1
ATOM 682 C C . THR A 1 84 ? -6.434 3.226 12.924 1.00 94.81 84 THR A C 1
ATOM 684 O O . THR A 1 84 ? -5.489 2.448 12.826 1.00 94.81 84 THR A O 1
ATOM 687 N N . GLU A 1 85 ? -7.474 3.186 12.096 1.00 95.88 85 GLU A N 1
ATOM 688 C CA . GLU A 1 85 ? -7.648 2.221 11.006 1.00 95.88 85 GLU A CA 1
ATOM 689 C C . GLU A 1 85 ? -6.624 2.461 9.884 1.00 95.88 85 GLU A C 1
ATOM 691 O O . GLU A 1 85 ? -5.971 1.526 9.417 1.00 95.88 85 GLU A O 1
ATOM 6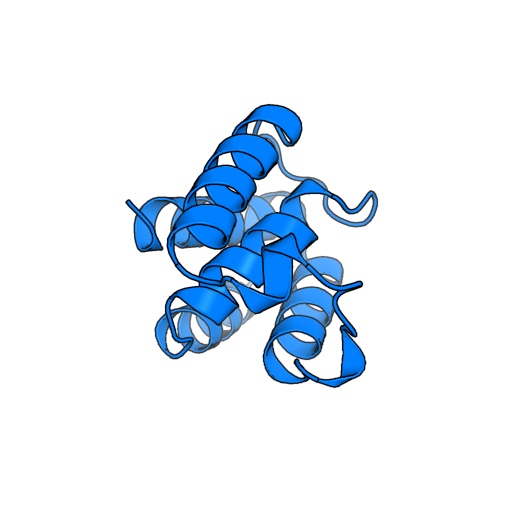96 N N . GLN A 1 86 ? -6.407 3.725 9.500 1.00 95.50 86 GLN A N 1
ATOM 697 C CA . GLN A 1 86 ? -5.388 4.088 8.511 1.00 95.50 86 GLN A CA 1
ATOM 698 C C . GLN A 1 86 ? -3.984 3.671 8.965 1.00 95.50 86 GLN A C 1
ATOM 700 O O . GLN A 1 86 ? -3.200 3.168 8.162 1.00 95.50 86 GLN A O 1
ATOM 705 N N . ASN A 1 87 ? -3.667 3.837 10.254 1.00 95.75 87 ASN A N 1
ATOM 706 C CA . ASN A 1 87 ? -2.388 3.409 10.818 1.00 95.75 87 ASN A CA 1
ATOM 707 C C . ASN A 1 87 ? -2.213 1.887 10.776 1.00 95.75 87 ASN A C 1
ATOM 709 O O . ASN A 1 87 ? -1.135 1.418 10.424 1.00 95.75 87 ASN A O 1
ATOM 713 N N . GLN A 1 88 ? -3.260 1.109 11.059 1.00 96.31 88 GLN A N 1
ATOM 714 C CA . GLN A 1 88 ? -3.203 -0.354 10.940 1.00 96.31 88 GLN A CA 1
ATOM 715 C C . GLN A 1 88 ? -2.915 -0.797 9.503 1.00 96.31 88 GLN A C 1
ATOM 717 O O . GLN A 1 88 ? -2.070 -1.663 9.277 1.00 96.31 88 GLN A O 1
ATOM 722 N N . ILE A 1 89 ? -3.572 -0.165 8.529 1.00 96.31 89 ILE A N 1
ATOM 723 C CA . ILE A 1 89 ? -3.351 -0.444 7.107 1.00 96.31 89 ILE A CA 1
ATOM 724 C C . ILE A 1 89 ? -1.937 -0.040 6.684 1.00 96.31 89 ILE A C 1
ATOM 726 O O . ILE A 1 89 ? -1.267 -0.810 5.998 1.00 96.31 89 ILE A O 1
ATOM 730 N N . ALA A 1 90 ? -1.463 1.135 7.107 1.00 95.44 90 ALA A N 1
ATOM 731 C CA . ALA A 1 90 ? -0.110 1.596 6.812 1.00 95.44 90 ALA A CA 1
ATOM 732 C C . ALA A 1 90 ? 0.946 0.643 7.391 1.00 95.44 90 ALA A C 1
ATOM 734 O O . ALA A 1 90 ? 1.866 0.254 6.677 1.00 95.44 90 ALA A O 1
ATOM 735 N N . MET A 1 91 ? 0.772 0.205 8.640 1.00 95.88 91 MET A N 1
ATOM 736 C CA . MET A 1 91 ? 1.651 -0.771 9.286 1.00 95.88 91 MET A CA 1
ATOM 737 C C . MET A 1 91 ? 1.684 -2.096 8.522 1.00 95.88 91 MET A C 1
ATOM 739 O O . MET A 1 91 ? 2.759 -2.615 8.233 1.00 95.88 91 MET A O 1
ATOM 743 N N . TYR A 1 92 ? 0.514 -2.621 8.145 1.00 97.00 92 TYR A N 1
ATOM 744 C CA . TYR A 1 92 ? 0.430 -3.844 7.350 1.00 97.00 92 TYR A CA 1
ATOM 745 C C . TYR A 1 92 ? 1.137 -3.691 6.000 1.00 97.00 92 TYR A C 1
ATOM 747 O O . TYR A 1 92 ? 1.914 -4.560 5.611 1.00 97.00 92 TYR A O 1
ATOM 755 N N . LEU A 1 93 ? 0.896 -2.584 5.289 1.00 96.50 93 LEU A N 1
ATOM 756 C CA . LEU A 1 93 ? 1.493 -2.342 3.980 1.00 96.50 93 LEU A CA 1
ATOM 757 C C . LEU A 1 93 ? 3.021 -2.264 4.058 1.00 96.50 93 LEU A C 1
ATOM 759 O O . LEU A 1 93 ? 3.685 -2.890 3.233 1.00 96.50 93 LEU A O 1
ATOM 763 N N . ILE A 1 94 ? 3.566 -1.546 5.045 1.00 94.62 94 ILE A N 1
ATOM 764 C CA . ILE A 1 94 ? 5.014 -1.445 5.286 1.00 94.62 94 ILE A CA 1
ATOM 765 C C . ILE A 1 94 ? 5.602 -2.838 5.538 1.00 94.62 94 ILE A C 1
ATOM 767 O O . ILE A 1 94 ? 6.520 -3.245 4.835 1.00 94.62 94 ILE A O 1
ATOM 771 N N . ASN A 1 95 ? 4.998 -3.621 6.431 1.00 95.38 95 ASN A N 1
ATOM 772 C CA . ASN A 1 95 ? 5.471 -4.974 6.740 1.00 95.38 95 ASN A CA 1
ATOM 773 C C . ASN A 1 95 ? 5.285 -5.964 5.575 1.00 95.38 95 ASN A C 1
ATOM 775 O O . ASN A 1 95 ? 5.868 -7.039 5.579 1.00 95.38 95 ASN A O 1
ATOM 779 N N . SER A 1 96 ? 4.445 -5.642 4.585 1.00 94.19 96 SER A N 1
ATOM 780 C CA . SER A 1 96 ? 4.199 -6.501 3.417 1.00 94.19 96 SER A CA 1
ATOM 781 C C . SER A 1 96 ? 5.208 -6.318 2.279 1.00 94.19 96 SER A C 1
ATOM 783 O O . SER A 1 96 ? 5.145 -7.057 1.292 1.00 94.19 96 SER A O 1
ATOM 785 N N . ILE A 1 97 ? 6.072 -5.303 2.382 1.00 88.81 97 ILE A N 1
ATOM 786 C CA . ILE A 1 97 ? 7.119 -4.995 1.401 1.00 88.81 97 ILE A CA 1
ATOM 787 C C . ILE A 1 97 ? 8.533 -5.182 1.960 1.00 88.81 97 ILE A C 1
ATOM 789 O O . ILE A 1 97 ? 9.486 -5.066 1.183 1.00 88.81 97 ILE A O 1
ATOM 793 N N . GLU A 1 98 ? 8.680 -5.357 3.275 1.00 66.44 98 GLU A N 1
ATOM 794 C CA . GLU A 1 98 ? 9.921 -5.782 3.939 1.00 66.44 98 GLU A CA 1
ATOM 795 C C . GLU A 1 98 ? 10.194 -7.261 3.667 1.00 66.44 98 GLU A C 1
ATOM 797 O O . GLU A 1 98 ? 11.354 -7.537 3.285 1.00 66.44 98 GLU A O 1
#

Mean predicted aligned error: 3.98 Å

Radius of gyration: 12.75 Å; Cα contacts (8 Å, |Δi|>4): 82; chains: 1; bounding box: 30×25×33 Å

Sequence (98 aa):
MNNDKVNNVISIIKNMDLNNKLRLGLCISSTSYTTINYNKAHIHSIFDKKLKNIDKEYLTSYVNMRKYPTILFAMSKIMEMHNTEQNQIAMYLINSIE